Protein AF-A0A328WEP6-F1 (afdb_monomer_lite)

Structure (mmCIF, N/CA/C/O backbone):
data_AF-A0A328WEP6-F1
#
_entry.id   AF-A0A328WEP6-F1
#
loop_
_atom_site.group_PDB
_atom_site.id
_atom_site.type_symbol
_atom_site.label_atom_id
_atom_site.label_alt_id
_atom_site.label_comp_id
_atom_site.label_asym_id
_atom_site.label_entity_id
_atom_site.label_seq_id
_atom_site.pdbx_PDB_ins_code
_atom_site.Cartn_x
_atom_site.Cartn_y
_atom_site.Cartn_z
_atom_site.occupancy
_atom_site.B_iso_or_equiv
_atom_site.auth_seq_id
_atom_site.auth_comp_id
_atom_site.auth_asym_id
_atom_site.auth_atom_id
_atom_site.pdbx_PDB_model_num
ATOM 1 N N . MET A 1 1 ? -8.556 -5.497 1.638 1.00 91.25 1 MET A N 1
ATOM 2 C CA . MET A 1 1 ? -7.665 -6.055 2.670 1.00 91.25 1 MET A CA 1
ATOM 3 C C . MET A 1 1 ? -8.191 -5.616 4.014 1.00 91.25 1 MET A C 1
ATOM 5 O O . MET A 1 1 ? -8.386 -4.421 4.218 1.00 91.25 1 MET A O 1
ATOM 9 N N . ASP A 1 2 ? -8.477 -6.584 4.871 1.00 92.81 2 ASP A N 1
ATOM 10 C CA . ASP A 1 2 ? -9.129 -6.335 6.152 1.00 92.81 2 ASP A CA 1
ATOM 11 C C . ASP A 1 2 ? -8.085 -6.068 7.234 1.00 92.81 2 ASP A C 1
ATOM 13 O O . ASP A 1 2 ? -6.953 -6.561 7.168 1.00 92.81 2 ASP A O 1
ATOM 17 N N . SER A 1 3 ? -8.466 -5.250 8.207 1.00 93.38 3 SER A N 1
ATOM 18 C CA . SER A 1 3 ? -7.672 -4.978 9.394 1.00 93.38 3 SER A CA 1
ATOM 19 C C . SER A 1 3 ? -7.581 -6.216 10.302 1.00 93.38 3 SER A C 1
ATOM 21 O O . SER A 1 3 ? -8.352 -7.163 10.124 1.00 93.38 3 SER A O 1
ATOM 23 N N . PRO A 1 4 ? -6.673 -6.254 11.298 1.00 95.06 4 PRO A N 1
ATOM 24 C CA . PRO A 1 4 ? -6.428 -7.459 12.098 1.00 95.06 4 PRO A CA 1
ATOM 25 C C . PRO A 1 4 ? -7.667 -8.050 12.784 1.00 95.06 4 PRO A C 1
ATOM 27 O O . PRO A 1 4 ? -7.769 -9.271 12.892 1.00 95.06 4 PRO A O 1
ATOM 30 N N . ARG A 1 5 ? -8.612 -7.214 13.234 1.00 93.50 5 ARG A N 1
ATOM 31 C CA . ARG A 1 5 ? -9.893 -7.662 13.812 1.00 93.50 5 ARG A CA 1
ATOM 32 C C . ARG A 1 5 ? -11.065 -7.576 12.830 1.00 93.50 5 ARG A C 1
ATOM 34 O O . ARG A 1 5 ? -12.202 -7.805 13.235 1.00 93.50 5 ARG A O 1
ATOM 41 N N . GLY A 1 6 ? -10.813 -7.232 11.567 1.00 89.81 6 GLY A N 1
ATOM 42 C CA . GLY A 1 6 ? -11.830 -7.105 10.521 1.00 89.81 6 GLY A CA 1
ATOM 43 C C . GLY A 1 6 ? -12.814 -5.952 10.730 1.00 89.81 6 GLY A C 1
ATOM 44 O O . GLY A 1 6 ? -13.881 -5.944 10.121 1.00 89.81 6 GLY A O 1
ATOM 45 N N . THR A 1 7 ? -12.495 -4.992 11.604 1.00 89.88 7 THR A N 1
ATOM 46 C CA . THR A 1 7 ? -13.359 -3.827 11.856 1.00 89.88 7 THR A CA 1
ATOM 47 C C . THR A 1 7 ? -13.237 -2.764 10.775 1.00 89.88 7 THR A C 1
ATOM 49 O O . THR A 1 7 ? -14.166 -1.987 10.580 1.00 89.88 7 THR A O 1
ATOM 52 N N . GLU A 1 8 ? -12.104 -2.732 10.077 1.00 91.38 8 GLU A N 1
ATOM 53 C CA . GLU A 1 8 ? -11.830 -1.814 8.979 1.00 91.38 8 GLU A CA 1
ATOM 54 C C . GLU A 1 8 ? -11.390 -2.601 7.744 1.00 91.38 8 GLU A C 1
ATOM 56 O O . GLU A 1 8 ? -10.821 -3.690 7.841 1.00 91.38 8 GLU A O 1
ATOM 61 N N . ALA A 1 9 ? -11.611 -2.027 6.565 1.00 92.44 9 ALA A N 1
ATOM 62 C CA . ALA A 1 9 ? -11.100 -2.583 5.322 1.00 92.44 9 ALA A CA 1
ATOM 63 C C . ALA A 1 9 ? -10.522 -1.478 4.443 1.00 92.44 9 ALA A C 1
ATOM 65 O O . ALA A 1 9 ? -11.193 -0.485 4.141 1.00 92.44 9 ALA A O 1
ATOM 66 N N . LEU A 1 10 ? -9.284 -1.693 4.001 1.00 94.69 10 LEU A N 1
ATOM 67 C CA . LEU A 1 10 ? -8.622 -0.877 2.997 1.00 94.69 10 LEU A CA 1
ATOM 68 C C . LEU A 1 10 ? -8.799 -1.522 1.617 1.00 94.69 10 LEU A C 1
ATOM 70 O O . LEU A 1 10 ? -8.554 -2.716 1.416 1.00 94.69 10 LEU A O 1
ATOM 74 N N . ILE A 1 11 ? -9.211 -0.716 0.651 1.00 95.19 11 ILE A N 1
ATOM 75 C CA . ILE A 1 11 ? -9.323 -1.075 -0.759 1.00 95.19 11 ILE A CA 1
ATOM 76 C C . ILE A 1 11 ? -8.303 -0.233 -1.518 1.00 95.19 11 ILE A C 1
ATOM 78 O O . ILE A 1 11 ? -8.234 0.983 -1.346 1.00 95.19 11 ILE A O 1
ATOM 82 N N . ILE A 1 12 ? -7.521 -0.896 -2.362 1.00 96.56 12 ILE A N 1
ATOM 83 C CA . ILE A 1 12 ? -6.502 -0.269 -3.197 1.00 96.56 12 ILE A CA 1
ATOM 84 C C . ILE A 1 12 ? -6.963 -0.434 -4.638 1.00 96.56 12 ILE A C 1
ATOM 86 O O . ILE A 1 12 ? -7.141 -1.557 -5.110 1.00 96.56 12 ILE A O 1
ATOM 90 N N . LYS A 1 13 ? -7.175 0.679 -5.334 1.00 96.75 13 LYS A N 1
ATOM 91 C CA . LYS A 1 13 ? -7.304 0.677 -6.792 1.00 96.75 13 LYS A CA 1
ATOM 92 C C . LYS A 1 13 ? -5.983 1.134 -7.373 1.00 96.75 13 LYS A C 1
ATOM 94 O O . LYS A 1 13 ? -5.375 2.058 -6.843 1.00 96.75 13 LYS A O 1
ATOM 99 N N . HIS A 1 14 ? -5.553 0.524 -8.467 1.00 96.50 14 HIS A N 1
ATOM 100 C CA . HIS A 1 14 ? -4.355 0.974 -9.154 1.00 96.50 14 HIS A CA 1
ATOM 101 C C . HIS A 1 14 ? -4.536 0.983 -10.665 1.00 96.50 14 HIS A C 1
ATOM 103 O O . HIS A 1 14 ? -5.347 0.247 -11.226 1.00 96.50 14 HIS A O 1
ATOM 109 N N . ARG A 1 15 ? -3.748 1.830 -11.318 1.00 96.81 15 ARG A N 1
ATOM 110 C CA . ARG A 1 15 ? -3.603 1.899 -12.773 1.00 96.81 15 ARG A CA 1
ATOM 111 C C . ARG A 1 15 ? -2.126 1.986 -13.121 1.00 96.81 15 ARG A C 1
ATOM 113 O O . ARG A 1 15 ? -1.333 2.456 -12.307 1.00 96.81 15 ARG A O 1
ATOM 120 N N . VAL A 1 16 ? -1.775 1.551 -14.322 1.00 97.00 16 VAL A N 1
ATOM 121 C CA . VAL A 1 16 ? -0.415 1.649 -14.848 1.00 97.00 16 VAL A CA 1
ATOM 122 C C . VAL A 1 16 ? -0.437 2.357 -16.195 1.00 97.00 16 VAL A C 1
ATOM 124 O O . VAL A 1 16 ? -1.328 2.115 -17.010 1.00 97.00 16 VAL A O 1
ATOM 127 N N . ALA A 1 17 ? 0.534 3.234 -16.410 1.00 96.19 17 ALA A N 1
ATOM 128 C CA . ALA A 1 17 ? 0.892 3.747 -17.722 1.00 96.19 17 ALA A CA 1
ATOM 129 C C . ALA A 1 17 ? 2.333 3.324 -18.014 1.00 96.19 17 ALA A C 1
ATOM 131 O O . ALA A 1 17 ? 3.209 3.558 -17.184 1.00 96.19 17 ALA A O 1
ATOM 132 N N . THR A 1 18 ? 2.571 2.695 -19.166 1.00 92.75 18 THR A N 1
ATOM 133 C CA . THR A 1 18 ? 3.896 2.185 -19.541 1.00 92.75 18 THR A CA 1
ATOM 134 C C . THR A 1 18 ? 4.380 2.866 -20.814 1.00 92.75 18 THR A C 1
ATOM 136 O O . THR A 1 18 ? 3.704 2.818 -21.840 1.00 92.75 18 THR A O 1
ATOM 139 N N . SER A 1 19 ? 5.550 3.498 -20.743 1.00 87.81 19 SER A N 1
ATOM 140 C CA . SER A 1 19 ? 6.236 4.131 -21.874 1.00 87.81 19 SER A CA 1
ATOM 141 C C . SER A 1 19 ? 7.740 4.166 -21.594 1.00 87.81 19 SER A C 1
ATOM 143 O O . SER A 1 19 ? 8.275 5.180 -21.153 1.00 87.81 19 SER A O 1
ATOM 145 N N . GLY A 1 20 ? 8.419 3.036 -21.804 1.00 89.56 20 GLY A N 1
ATOM 146 C CA . GLY A 1 20 ? 9.805 2.824 -21.367 1.00 89.56 20 GLY A CA 1
ATOM 147 C C . GLY A 1 20 ? 9.886 2.493 -19.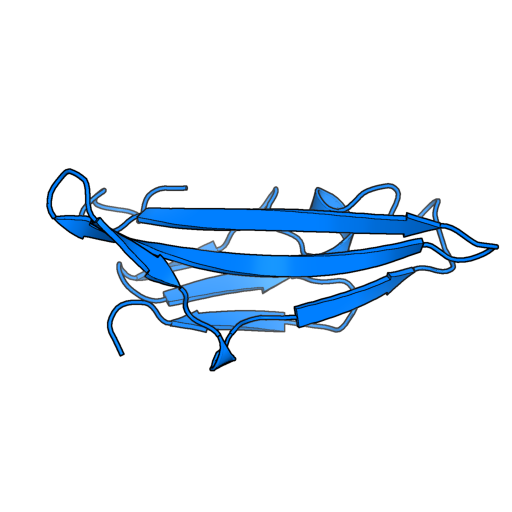875 1.00 89.56 20 GLY A C 1
ATOM 148 O O . GLY A 1 20 ? 10.359 1.424 -19.516 1.00 89.56 20 GLY A O 1
ATOM 149 N N . GLU A 1 21 ? 9.344 3.367 -19.033 1.00 93.44 21 GLU A N 1
ATOM 150 C CA . GLU A 1 21 ? 9.098 3.143 -17.602 1.00 93.44 21 GLU A CA 1
ATOM 151 C C . GLU A 1 21 ? 7.634 2.755 -17.338 1.00 93.44 21 GLU A C 1
ATOM 153 O O . GLU A 1 21 ? 6.753 3.046 -18.154 1.00 93.44 21 GLU A O 1
ATOM 158 N N . SER A 1 22 ? 7.350 2.146 -16.181 1.00 96.50 22 SER A N 1
ATOM 159 C CA . SER A 1 22 ? 5.976 1.996 -15.676 1.00 96.50 22 SER A CA 1
ATOM 160 C C . SER A 1 22 ? 5.695 3.002 -14.572 1.00 96.50 22 SER A C 1
ATOM 162 O O . SER A 1 22 ? 6.336 2.989 -13.522 1.00 96.50 22 SER A O 1
ATOM 164 N N . HIS A 1 23 ? 4.670 3.821 -14.773 1.00 97.31 23 HIS A N 1
ATOM 165 C CA . HIS A 1 23 ? 4.118 4.690 -13.748 1.00 97.31 23 HIS A CA 1
ATOM 166 C C . HIS A 1 23 ? 2.850 4.065 -13.163 1.00 97.31 23 HIS A C 1
ATOM 168 O O . HIS A 1 23 ? 1.814 3.981 -13.831 1.00 97.31 23 HIS A O 1
ATOM 174 N N . TYR A 1 24 ? 2.927 3.626 -11.910 1.00 97.50 24 TYR A N 1
ATOM 175 C CA . TYR A 1 24 ? 1.795 3.091 -11.164 1.00 97.50 24 TYR A CA 1
ATOM 176 C C . TYR A 1 24 ? 1.149 4.195 -10.331 1.00 97.50 24 TYR A C 1
ATOM 178 O O . TYR A 1 24 ? 1.823 4.823 -9.518 1.00 97.50 24 TYR A O 1
ATOM 186 N N . SER A 1 25 ? -0.156 4.409 -10.486 1.00 97.75 25 SER A N 1
ATOM 187 C CA . SER A 1 25 ? -0.932 5.278 -9.591 1.00 97.75 25 SER A CA 1
ATOM 188 C C . SER A 1 25 ? -1.836 4.433 -8.705 1.00 97.75 25 SER A C 1
ATOM 190 O O . SER A 1 25 ? -2.532 3.556 -9.219 1.00 97.75 25 SER A O 1
ATOM 192 N N . TYR A 1 26 ? -1.870 4.741 -7.411 1.00 98.00 26 TYR A N 1
ATOM 193 C CA . TYR A 1 26 ? -2.670 4.053 -6.403 1.00 98.00 26 TYR A CA 1
ATOM 194 C C . TYR A 1 26 ? -3.654 5.018 -5.763 1.00 98.00 26 TYR A C 1
ATOM 196 O O . TYR A 1 26 ? -3.272 6.096 -5.307 1.00 98.00 26 TYR A O 1
ATOM 204 N N . GLU A 1 27 ? -4.908 4.593 -5.704 1.00 97.75 27 GLU A N 1
ATOM 205 C CA . GLU A 1 27 ? -5.968 5.271 -4.979 1.00 97.75 27 GLU A CA 1
ATOM 206 C C . GLU A 1 27 ? -6.423 4.412 -3.802 1.00 97.75 27 GLU A C 1
ATOM 208 O O . GLU A 1 27 ? -6.722 3.220 -3.965 1.00 97.75 27 GLU A O 1
ATOM 213 N N . PHE A 1 28 ? -6.516 5.028 -2.628 1.00 96.56 28 PHE A N 1
ATOM 214 C CA . PHE A 1 28 ? -6.891 4.337 -1.398 1.00 96.56 28 PHE A CA 1
ATOM 215 C C . PHE A 1 28 ? -8.328 4.655 -1.006 1.00 96.56 28 PHE A C 1
ATOM 217 O O . PHE A 1 28 ? -8.783 5.798 -1.062 1.00 96.56 28 PHE A O 1
ATOM 224 N N . TYR A 1 29 ? -9.057 3.628 -0.583 1.00 94.88 29 TYR A N 1
ATOM 225 C CA . TYR A 1 29 ? -10.439 3.743 -0.141 1.00 94.88 29 TYR A CA 1
ATOM 226 C C . TYR A 1 29 ? -10.624 2.972 1.158 1.00 94.88 29 TYR A C 1
ATOM 228 O O . TYR A 1 29 ? -10.183 1.832 1.275 1.00 94.88 29 TYR A O 1
ATOM 236 N N . GLN A 1 30 ? -11.335 3.562 2.109 1.00 93.19 30 GLN A N 1
ATOM 237 C CA . GLN A 1 30 ? -11.822 2.854 3.284 1.00 93.19 30 GLN A CA 1
ATOM 238 C C . GLN A 1 30 ? -13.271 2.429 3.086 1.00 93.19 30 GLN A C 1
ATOM 240 O O . GLN A 1 30 ? -14.087 3.186 2.547 1.00 93.19 30 GLN A O 1
ATOM 245 N N . LYS A 1 31 ? -13.610 1.228 3.547 1.00 87.00 31 LYS A N 1
ATOM 246 C CA . LYS A 1 31 ? -15.004 0.805 3.660 1.00 87.00 31 LYS A CA 1
ATOM 247 C C . LYS A 1 31 ? -15.566 1.303 4.991 1.00 87.00 31 LYS A C 1
ATOM 249 O O . LYS A 1 31 ? -15.076 0.925 6.045 1.00 87.00 31 LYS A O 1
ATOM 254 N N . SER A 1 32 ? -16.603 2.128 4.942 1.00 73.12 32 SER A N 1
ATOM 255 C CA . SER A 1 32 ? -17.284 2.689 6.111 1.00 73.12 32 SER A CA 1
ATOM 256 C C . SER A 1 32 ? -18.758 2.297 6.067 1.00 73.12 32 SER A C 1
ATOM 258 O O . SER A 1 32 ? -19.467 2.779 5.193 1.00 73.12 32 SER A O 1
ATOM 260 N N . PHE A 1 33 ? -19.229 1.446 6.990 1.00 66.75 33 PHE A N 1
ATOM 261 C CA . PHE A 1 33 ? -20.599 0.885 6.986 1.00 66.75 33 PHE A CA 1
ATOM 262 C C . PHE A 1 33 ? -20.892 0.050 5.702 1.00 66.75 33 PHE A C 1
ATOM 264 O O . PHE A 1 33 ? -20.158 0.166 4.723 1.00 66.75 33 PHE A O 1
ATOM 271 N N . PRO A 1 34 ? -21.884 -0.866 5.653 1.00 66.00 34 PRO A N 1
ATOM 272 C CA . PRO A 1 34 ? -21.840 -2.038 4.763 1.00 66.00 34 PRO A CA 1
ATOM 273 C C . PRO A 1 34 ? -21.622 -1.798 3.256 1.00 66.00 34 PRO A C 1
ATOM 275 O O . PRO A 1 34 ? -21.136 -2.709 2.584 1.00 66.00 34 PRO A O 1
ATOM 278 N N . PHE A 1 35 ? -21.889 -0.597 2.728 1.00 72.31 35 PHE A N 1
ATOM 279 C CA . PHE A 1 35 ? -21.821 -0.305 1.289 1.00 72.31 35 PHE A CA 1
ATOM 280 C C . PHE A 1 35 ? -21.137 1.016 0.898 1.00 72.31 35 PHE A C 1
ATOM 282 O O . PHE A 1 35 ? -20.984 1.277 -0.294 1.00 72.31 35 PHE A O 1
ATOM 289 N N . LEU A 1 36 ? -20.708 1.853 1.848 1.00 82.62 36 LEU A N 1
ATOM 290 C CA . LEU A 1 36 ? -20.092 3.145 1.527 1.00 82.62 36 LEU A CA 1
ATOM 291 C C . LEU A 1 36 ? -18.567 3.011 1.492 1.00 82.62 36 LEU A C 1
ATOM 293 O O . LEU A 1 36 ? -17.934 2.615 2.469 1.00 82.62 36 LEU A O 1
ATOM 297 N N . MET A 1 37 ? -17.976 3.357 0.349 1.00 89.56 37 MET A N 1
ATOM 298 C CA . MET A 1 37 ? -16.530 3.505 0.199 1.00 89.56 37 MET A CA 1
ATOM 299 C C . MET A 1 37 ? -16.177 4.987 0.211 1.00 89.56 37 MET A C 1
ATOM 301 O O . MET A 1 37 ? -16.703 5.757 -0.593 1.00 89.56 37 MET A O 1
ATOM 305 N N . ARG A 1 38 ? -15.256 5.381 1.088 1.00 91.81 38 ARG A N 1
ATOM 306 C CA . ARG A 1 38 ? -14.712 6.740 1.145 1.00 91.81 38 ARG A CA 1
ATOM 307 C C . ARG A 1 38 ? -13.278 6.722 0.629 1.00 91.81 38 ARG A C 1
ATOM 309 O O . ARG A 1 38 ? -12.455 5.973 1.143 1.00 91.81 38 ARG A O 1
ATOM 316 N N . ARG A 1 39 ? -12.980 7.542 -0.382 1.00 93.88 39 ARG A N 1
ATOM 317 C CA . ARG A 1 39 ? -11.606 7.748 -0.869 1.00 93.88 39 ARG A CA 1
ATOM 318 C C . ARG A 1 39 ? -10.777 8.488 0.184 1.00 93.88 39 ARG A C 1
ATOM 320 O O . ARG A 1 39 ? -11.305 9.361 0.874 1.00 93.88 39 ARG A O 1
ATOM 327 N N . LEU A 1 40 ? -9.492 8.164 0.258 1.00 94.88 40 LEU A N 1
ATOM 328 C CA . LEU A 1 40 ? -8.480 8.795 1.104 1.00 94.88 40 LEU A CA 1
ATOM 329 C C . LEU A 1 40 ? -7.471 9.541 0.210 1.00 94.88 40 LEU A C 1
ATOM 331 O O . LEU A 1 40 ? -6.357 9.064 0.020 1.00 94.88 40 LEU A O 1
ATOM 335 N N . PRO A 1 41 ? -7.846 10.686 -0.391 1.00 93.50 41 PRO A N 1
ATOM 336 C CA . PRO A 1 41 ? -7.061 11.312 -1.461 1.00 93.50 41 PRO A CA 1
ATOM 337 C C . PRO A 1 41 ? -5.676 11.796 -1.010 1.00 93.50 41 PRO A C 1
ATOM 339 O O . PRO A 1 41 ? -4.734 11.795 -1.789 1.00 93.50 41 PRO A O 1
ATOM 342 N N . GLU A 1 42 ? -5.535 12.183 0.256 1.00 93.38 42 GLU A N 1
ATOM 343 C CA . GLU A 1 42 ? -4.252 12.539 0.879 1.00 93.38 42 GLU A CA 1
ATOM 344 C C . GLU A 1 42 ? -3.269 11.368 1.004 1.00 93.38 42 GLU A C 1
ATOM 346 O O . GLU A 1 42 ? -2.079 11.573 1.239 1.00 93.38 42 GLU A O 1
ATOM 351 N N . GLU A 1 43 ? -3.765 10.140 0.864 1.00 94.25 43 GLU A N 1
ATOM 352 C CA . GLU A 1 43 ? -2.960 8.932 0.949 1.00 94.25 43 GLU A CA 1
ATOM 353 C C . GLU A 1 43 ? -2.526 8.418 -0.427 1.00 94.25 43 GLU A C 1
ATOM 355 O O . GLU A 1 43 ? -1.572 7.637 -0.489 1.00 94.25 43 GLU A O 1
ATOM 360 N N . ASP A 1 44 ? -3.170 8.877 -1.507 1.00 94.62 44 ASP A N 1
ATOM 361 C CA . ASP A 1 44 ? -2.895 8.471 -2.888 1.00 94.62 44 ASP A CA 1
ATOM 362 C C . ASP A 1 44 ? -1.413 8.666 -3.242 1.00 94.62 44 ASP A C 1
ATOM 364 O O . ASP A 1 44 ? -0.744 9.597 -2.783 1.00 94.62 44 ASP A O 1
ATOM 368 N N . VAL A 1 45 ? -0.867 7.748 -4.042 1.00 96.31 45 VAL A N 1
ATOM 369 C CA . VAL A 1 45 ? 0.565 7.746 -4.367 1.00 96.31 45 VAL A CA 1
ATOM 370 C C . VAL A 1 45 ? 0.810 7.334 -5.812 1.00 96.31 45 VAL A C 1
ATOM 372 O O . VAL A 1 45 ? 0.098 6.498 -6.368 1.00 96.31 45 VAL A O 1
ATOM 375 N N . GLY A 1 46 ? 1.825 7.941 -6.425 1.00 96.88 46 GLY A N 1
ATOM 376 C CA . GLY A 1 46 ? 2.378 7.535 -7.712 1.00 96.88 46 GLY A CA 1
ATOM 377 C C . GLY A 1 46 ? 3.782 6.973 -7.516 1.00 96.88 46 GLY A C 1
ATOM 378 O O . GLY A 1 46 ? 4.566 7.565 -6.781 1.00 96.88 46 GLY A O 1
ATOM 379 N N . ILE A 1 47 ? 4.090 5.849 -8.159 1.00 97.44 47 ILE A N 1
ATOM 380 C CA . ILE A 1 47 ? 5.407 5.204 -8.116 1.00 97.44 47 ILE A CA 1
ATOM 381 C C . ILE A 1 47 ? 5.858 4.949 -9.550 1.00 97.44 47 ILE A C 1
ATOM 383 O O . ILE A 1 47 ? 5.196 4.218 -10.290 1.00 97.44 47 ILE A O 1
ATOM 387 N N . THR A 1 48 ? 7.001 5.517 -9.930 1.00 97.25 48 THR A N 1
ATOM 388 C CA . THR A 1 48 ? 7.654 5.225 -11.213 1.00 97.25 48 THR A CA 1
ATOM 389 C C . THR A 1 48 ? 8.696 4.123 -11.035 1.00 97.25 48 THR A C 1
ATOM 391 O O . THR A 1 48 ? 9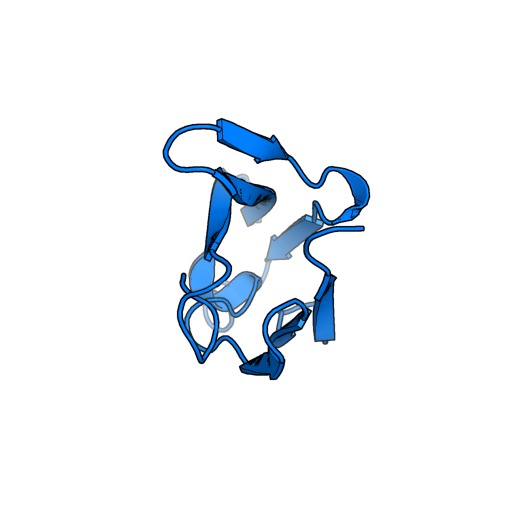.537 4.172 -10.129 1.00 97.25 48 THR A O 1
ATOM 394 N N . VAL A 1 49 ? 8.644 3.130 -11.919 1.00 96.31 49 VAL A N 1
ATOM 395 C CA . VAL A 1 49 ? 9.545 1.980 -11.981 1.00 96.31 49 VAL A CA 1
ATOM 396 C C . VAL A 1 49 ? 10.267 1.968 -13.324 1.00 96.31 49 VAL A C 1
ATOM 398 O O . VAL A 1 49 ? 9.625 1.909 -14.369 1.00 96.31 49 VAL A O 1
ATOM 401 N N . TYR A 1 50 ? 11.598 1.965 -13.257 1.00 94.25 50 TYR A N 1
ATOM 402 C CA . TYR A 1 50 ? 12.499 1.737 -14.393 1.00 94.25 50 TYR A CA 1
ATOM 403 C C . TYR A 1 50 ? 13.093 0.320 -14.374 1.00 94.25 50 TYR A C 1
ATOM 405 O O . TYR A 1 50 ? 13.377 -0.255 -15.417 1.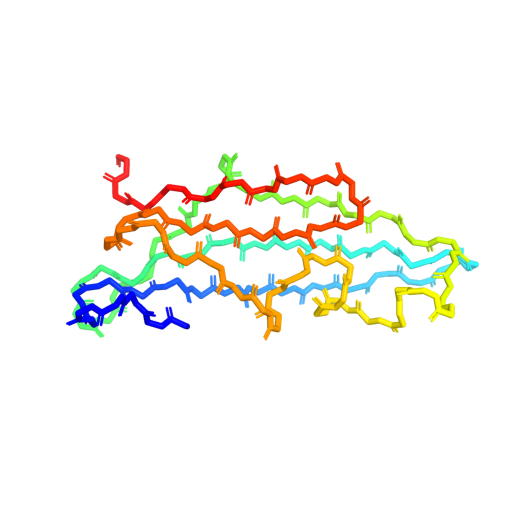00 94.25 50 TYR A O 1
ATOM 413 N N . ASP A 1 51 ? 13.274 -0.240 -13.174 1.00 89.62 51 ASP A N 1
ATOM 414 C CA . ASP A 1 51 ? 13.794 -1.588 -12.954 1.00 89.62 51 ASP A CA 1
ATOM 415 C C . ASP A 1 51 ? 12.632 -2.569 -12.762 1.00 89.62 51 ASP A C 1
ATOM 417 O O . ASP A 1 51 ? 12.074 -2.721 -11.668 1.00 89.62 51 ASP A O 1
ATOM 421 N N . HIS A 1 52 ? 12.241 -3.199 -13.865 1.00 87.88 52 HIS A N 1
ATOM 422 C CA . HIS A 1 52 ? 11.154 -4.169 -13.888 1.00 87.88 52 HIS A CA 1
ATOM 423 C C . HIS A 1 52 ? 11.534 -5.527 -13.284 1.00 87.88 52 HIS A C 1
ATOM 425 O O . HIS A 1 52 ? 10.627 -6.290 -12.959 1.00 87.88 52 HIS A O 1
ATOM 431 N N . ASP A 1 53 ? 12.819 -5.819 -13.076 1.00 91.44 53 ASP A N 1
ATOM 432 C CA . ASP A 1 53 ? 13.243 -7.076 -12.453 1.00 91.44 53 ASP A CA 1
ATOM 433 C C . ASP A 1 53 ? 12.998 -7.026 -10.938 1.00 91.44 53 ASP A C 1
ATOM 435 O O . ASP A 1 53 ? 12.467 -7.975 -10.352 1.00 91.44 53 ASP A O 1
ATOM 439 N N . LEU A 1 54 ? 13.309 -5.891 -10.299 1.00 90.56 54 LEU A N 1
ATOM 440 C CA . LEU A 1 54 ? 13.045 -5.683 -8.869 1.00 90.56 54 LEU A CA 1
ATOM 441 C C . LEU A 1 54 ? 11.570 -5.376 -8.566 1.00 90.56 54 LEU A C 1
ATOM 443 O O . LEU A 1 54 ? 11.046 -5.807 -7.533 1.00 90.56 54 LEU A O 1
ATOM 447 N N . TYR A 1 55 ? 10.887 -4.648 -9.455 1.00 94.00 55 TYR A N 1
ATOM 448 C CA . T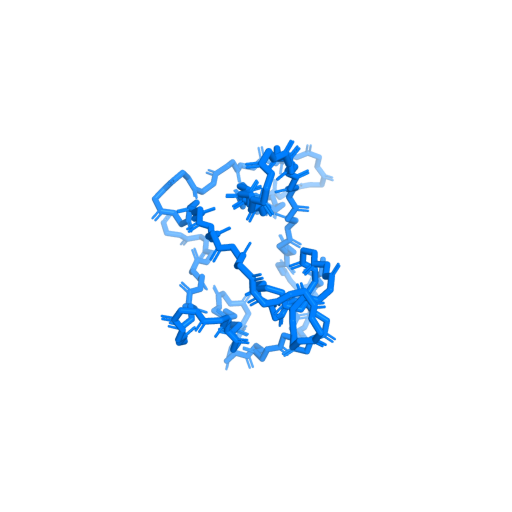YR A 1 55 ? 9.499 -4.211 -9.264 1.00 94.00 55 TYR A CA 1
ATOM 449 C C . TYR A 1 55 ? 8.621 -4.562 -10.478 1.00 94.00 55 TYR A C 1
ATOM 451 O O . TYR A 1 55 ? 8.147 -3.675 -11.195 1.00 94.00 55 TYR A O 1
ATOM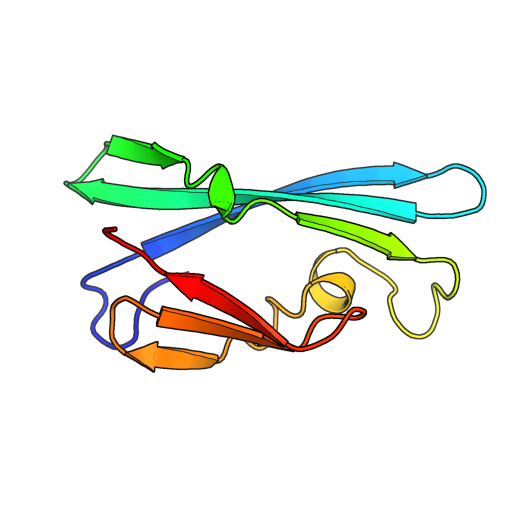 459 N N . PRO A 1 56 ? 8.346 -5.859 -10.704 1.00 93.12 56 PRO A N 1
ATOM 460 C CA . PRO A 1 56 ? 7.699 -6.333 -11.930 1.00 93.12 56 PRO A CA 1
ATOM 461 C C . PRO A 1 56 ? 6.234 -5.916 -12.070 1.00 93.12 56 PRO A C 1
ATOM 463 O O . PRO A 1 56 ? 5.668 -5.989 -13.158 1.00 93.12 56 PRO A O 1
ATOM 466 N N . ASN A 1 57 ? 5.585 -5.504 -10.981 1.00 95.00 57 ASN A N 1
ATOM 467 C CA . ASN A 1 57 ? 4.161 -5.196 -10.967 1.00 95.00 57 ASN A CA 1
ATOM 468 C C . ASN A 1 57 ? 3.799 -4.174 -9.879 1.00 95.00 57 ASN A C 1
ATOM 470 O O . ASN A 1 57 ? 4.622 -3.796 -9.042 1.00 95.00 57 ASN A O 1
ATOM 474 N N . ALA A 1 58 ? 2.534 -3.750 -9.891 1.00 95.94 58 ALA A N 1
ATOM 475 C CA . ALA A 1 58 ? 1.988 -2.795 -8.934 1.00 95.94 58 ALA A CA 1
ATOM 476 C C . ALA A 1 58 ? 2.071 -3.303 -7.479 1.00 95.94 58 ALA A C 1
ATOM 478 O O . ALA A 1 58 ? 2.376 -2.540 -6.563 1.00 95.94 58 ALA A O 1
ATOM 479 N N . GLU A 1 59 ? 1.853 -4.605 -7.265 1.00 96.19 59 GLU A N 1
ATOM 480 C CA . GLU A 1 59 ? 1.907 -5.215 -5.930 1.00 96.19 59 GLU A CA 1
ATOM 481 C C . GLU A 1 59 ? 3.290 -5.077 -5.313 1.00 96.19 59 GLU A C 1
ATOM 483 O O . GLU A 1 59 ? 3.406 -4.682 -4.155 1.00 96.19 59 GLU A O 1
ATOM 488 N N . ARG A 1 60 ? 4.342 -5.320 -6.103 1.00 96.00 60 ARG A N 1
ATOM 489 C CA . ARG A 1 60 ? 5.728 -5.128 -5.680 1.00 96.00 60 ARG A CA 1
ATOM 490 C C . ARG A 1 60 ? 6.149 -3.683 -5.578 1.00 96.00 60 ARG A C 1
ATOM 492 O O . ARG A 1 60 ? 6.868 -3.357 -4.640 1.00 96.00 60 ARG A O 1
ATOM 499 N N . ALA A 1 61 ? 5.711 -2.833 -6.497 1.00 97.00 61 ALA A N 1
ATOM 500 C CA . ALA A 1 61 ? 6.063 -1.422 -6.470 1.00 97.00 61 ALA A CA 1
ATOM 501 C C . ALA A 1 61 ? 5.533 -0.730 -5.202 1.00 97.00 61 ALA A C 1
ATOM 503 O O . ALA A 1 61 ? 6.288 -0.014 -4.547 1.00 97.00 61 ALA A O 1
ATOM 504 N N . LEU A 1 62 ? 4.274 -0.972 -4.819 1.00 97.62 62 LEU A N 1
ATOM 505 C CA . LEU A 1 62 ? 3.714 -0.422 -3.580 1.00 97.62 62 LEU A CA 1
ATOM 506 C C . LEU A 1 62 ? 4.010 -1.296 -2.348 1.00 97.62 62 LEU A C 1
ATOM 508 O O . LEU A 1 62 ? 4.156 -0.748 -1.264 1.00 97.62 62 LEU A O 1
ATOM 512 N N . GLY A 1 63 ? 4.128 -2.616 -2.486 1.00 96.94 63 GLY A N 1
ATOM 513 C CA . GLY A 1 63 ? 4.362 -3.548 -1.374 1.00 96.94 63 GLY A CA 1
ATOM 514 C C . GLY A 1 63 ? 3.083 -4.038 -0.684 1.00 96.94 63 GLY A C 1
ATOM 515 O O . GLY A 1 63 ? 3.116 -4.407 0.491 1.00 96.94 63 GLY A O 1
ATOM 516 N N . PHE A 1 64 ? 1.936 -4.027 -1.375 1.00 95.50 64 PHE A N 1
ATOM 517 C CA . PHE A 1 64 ? 0.649 -4.448 -0.795 1.00 95.50 64 PHE A CA 1
ATOM 518 C C . PHE A 1 64 ? 0.396 -5.958 -0.823 1.00 95.50 64 PHE A C 1
ATOM 520 O O . PHE A 1 64 ? -0.636 -6.404 -0.324 1.00 95.50 64 PHE A O 1
ATOM 527 N N . ASP A 1 65 ? 1.334 -6.746 -1.342 1.00 94.00 65 ASP A N 1
ATOM 528 C CA . ASP A 1 65 ? 1.346 -8.204 -1.194 1.00 94.00 65 ASP A CA 1
ATOM 529 C C . ASP A 1 65 ? 1.834 -8.645 0.202 1.00 94.00 65 ASP A C 1
ATOM 531 O O . ASP A 1 65 ? 1.580 -9.769 0.634 1.00 94.00 65 ASP A O 1
ATOM 535 N N . ARG A 1 66 ? 2.525 -7.754 0.929 1.00 93.44 66 ARG A N 1
ATOM 536 C CA . ARG A 1 66 ? 3.019 -7.972 2.300 1.00 93.44 66 ARG A CA 1
ATOM 537 C C . ARG A 1 66 ? 2.647 -6.798 3.220 1.00 93.44 66 ARG A C 1
ATOM 539 O O . ARG A 1 66 ? 3.537 -6.157 3.783 1.00 93.44 66 ARG A O 1
ATOM 546 N N . PRO A 1 67 ? 1.346 -6.491 3.384 1.00 95.06 67 PRO A N 1
ATOM 547 C CA . PRO A 1 67 ? 0.908 -5.380 4.218 1.00 95.06 67 PRO A CA 1
ATOM 548 C C . PRO A 1 67 ? 1.248 -5.637 5.687 1.00 95.06 67 PRO A C 1
ATOM 550 O O . PRO A 1 67 ? 1.048 -6.739 6.203 1.00 95.06 67 PRO A O 1
ATOM 553 N N . LYS A 1 68 ? 1.689 -4.596 6.393 1.00 97.31 68 LYS A N 1
ATOM 554 C CA . LYS A 1 68 ? 1.894 -4.646 7.843 1.00 97.31 68 LYS A CA 1
ATOM 555 C C . LYS A 1 68 ? 0.915 -3.723 8.547 1.00 97.31 68 LYS A C 1
ATOM 557 O O . LYS A 1 68 ? 1.135 -2.517 8.643 1.00 97.31 68 LYS A O 1
ATOM 562 N N . TRP A 1 69 ? -0.153 -4.302 9.078 1.00 96.88 69 TRP A N 1
ATOM 563 C CA . TRP A 1 69 ? -1.061 -3.595 9.973 1.00 96.88 69 TRP A CA 1
ATOM 564 C C . TRP A 1 69 ? -0.375 -3.311 11.313 1.00 96.88 69 TRP A C 1
ATOM 566 O O . TRP A 1 69 ? 0.181 -4.215 11.937 1.00 96.88 69 TRP A O 1
ATOM 576 N N . LEU A 1 70 ? -0.396 -2.052 11.751 1.00 96.94 70 LEU A N 1
ATOM 577 C CA . LEU A 1 70 ? 0.029 -1.654 13.097 1.00 96.94 70 LEU A CA 1
ATOM 578 C C . LEU A 1 70 ? -1.108 -1.785 14.110 1.00 96.94 70 LEU A C 1
ATOM 580 O O . LEU A 1 70 ? -0.873 -2.0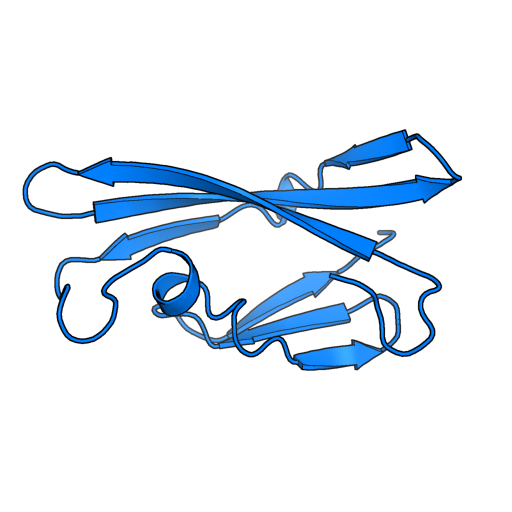72 15.280 1.00 96.94 70 LEU A O 1
ATOM 584 N N . ASN A 1 71 ? -2.330 -1.517 13.661 1.00 95.81 71 ASN A N 1
ATOM 585 C CA . ASN A 1 71 ? -3.571 -1.589 14.424 1.00 95.81 71 ASN A CA 1
ATOM 586 C C . ASN A 1 71 ? -4.747 -1.622 13.431 1.00 95.81 71 ASN A C 1
ATOM 588 O O . ASN A 1 71 ? -4.535 -1.818 12.240 1.00 95.81 71 ASN A O 1
ATOM 592 N N . GLU A 1 72 ? -5.983 -1.420 13.894 1.00 94.12 72 GLU A N 1
ATOM 593 C CA . GLU A 1 72 ? -7.157 -1.450 13.007 1.00 94.12 72 GLU A CA 1
ATOM 594 C C . GLU A 1 72 ? -7.174 -0.340 11.955 1.00 94.12 72 GLU A C 1
ATOM 596 O O . GLU A 1 72 ? -7.799 -0.492 10.915 1.00 94.12 72 GLU A O 1
ATOM 601 N N . LYS A 1 73 ? -6.506 0.783 12.224 1.00 94.88 73 LYS A N 1
ATOM 602 C CA . LYS A 1 73 ? -6.599 2.003 11.422 1.00 94.88 73 LYS A CA 1
ATOM 603 C C . LYS A 1 73 ? -5.331 2.318 10.647 1.00 94.88 73 LYS A C 1
ATOM 605 O O . LYS A 1 73 ? -5.360 3.173 9.775 1.00 94.88 73 LYS A O 1
ATOM 610 N N . GLU A 1 74 ? -4.214 1.677 10.957 1.00 96.75 74 GLU A N 1
ATOM 611 C CA . GLU A 1 74 ? -2.927 1.998 10.352 1.00 96.75 74 GLU A CA 1
ATOM 612 C C . GLU A 1 74 ? -2.304 0.764 9.711 1.00 96.75 74 GLU A C 1
ATOM 614 O O . GLU A 1 74 ? -2.064 -0.247 10.376 1.00 96.75 74 GLU A O 1
ATOM 619 N N . VAL A 1 75 ? -1.977 0.882 8.426 1.00 96.94 75 VAL A N 1
ATOM 620 C CA . VAL A 1 75 ? -1.257 -0.135 7.657 1.00 96.94 75 VAL A CA 1
ATOM 621 C C . VAL A 1 75 ? -0.033 0.478 7.000 1.00 96.94 75 VAL A C 1
ATOM 623 O O . VAL A 1 75 ? -0.009 1.656 6.645 1.00 96.94 75 VAL A O 1
ATOM 626 N N . ILE A 1 76 ? 1.009 -0.329 6.879 1.00 97.94 76 ILE A N 1
ATOM 627 C CA . ILE A 1 76 ? 2.271 0.033 6.259 1.00 97.94 76 ILE A CA 1
ATOM 628 C C . ILE A 1 76 ? 2.509 -0.848 5.048 1.00 97.94 76 ILE A C 1
ATOM 630 O O . ILE A 1 76 ? 2.325 -2.066 5.114 1.00 97.94 76 ILE A O 1
ATOM 634 N N . PHE A 1 77 ? 3.024 -0.218 4.003 1.00 97.69 77 PHE A N 1
ATOM 635 C CA . PHE A 1 77 ? 3.598 -0.878 2.850 1.00 97.69 77 PHE A CA 1
ATOM 636 C C . PHE A 1 77 ? 5.082 -0.538 2.738 1.00 97.69 77 PHE A C 1
ATOM 638 O O . PHE A 1 77 ? 5.476 0.630 2.812 1.00 97.69 77 PHE A O 1
ATOM 645 N N . GLU A 1 78 ? 5.900 -1.572 2.565 1.00 97.25 78 GLU A N 1
ATOM 646 C CA . GLU A 1 78 ? 7.308 -1.425 2.199 1.00 97.25 78 GLU A CA 1
ATOM 647 C C . GLU A 1 78 ? 7.373 -1.256 0.676 1.00 97.25 78 GLU A C 1
ATOM 649 O O . GLU A 1 78 ? 7.462 -2.234 -0.068 1.00 97.25 78 GLU A O 1
ATOM 654 N N . SER A 1 79 ? 7.224 -0.010 0.220 1.00 96.88 79 SER A N 1
ATOM 655 C CA . SER A 1 79 ? 7.186 0.329 -1.203 1.00 96.88 79 SER A CA 1
ATOM 656 C C . SER A 1 79 ? 8.586 0.537 -1.773 1.00 96.88 79 SER A C 1
ATOM 658 O O . SER A 1 79 ? 9.558 0.704 -1.031 1.00 96.88 79 SER A O 1
ATOM 660 N N . LYS A 1 80 ? 8.685 0.604 -3.104 1.00 96.00 80 LYS A N 1
ATOM 661 C CA . LYS A 1 80 ? 9.912 0.996 -3.807 1.00 96.00 80 LYS A CA 1
ATOM 662 C C . LYS A 1 80 ? 10.498 2.309 -3.274 1.00 96.00 80 LYS A C 1
ATOM 664 O O . LYS A 1 80 ? 11.707 2.407 -3.095 1.00 96.00 80 LYS A O 1
ATOM 669 N N . ASP A 1 81 ? 9.648 3.301 -3.017 1.00 95.69 81 ASP A N 1
ATOM 670 C CA . ASP A 1 81 ? 10.073 4.653 -2.631 1.00 95.69 81 ASP A CA 1
ATOM 671 C C . ASP A 1 81 ? 10.148 4.825 -1.099 1.00 95.69 81 ASP A C 1
ATOM 673 O O . ASP A 1 81 ? 10.182 5.939 -0.575 1.00 95.69 81 ASP A O 1
ATOM 677 N N . GLY A 1 82 ? 10.190 3.708 -0.364 1.00 95.44 82 GLY A N 1
ATOM 678 C CA . GLY A 1 82 ? 10.287 3.660 1.089 1.00 95.44 82 GLY A CA 1
ATOM 679 C C . GLY A 1 82 ? 8.968 3.312 1.774 1.00 95.44 82 GLY A C 1
ATOM 680 O O . GLY A 1 82 ? 7.996 2.856 1.167 1.00 95.44 82 GLY A O 1
ATOM 681 N N . ARG A 1 83 ? 8.938 3.498 3.093 1.00 96.88 83 ARG A N 1
ATOM 682 C CA . ARG A 1 83 ? 7.806 3.086 3.921 1.00 96.88 83 ARG A CA 1
ATOM 683 C C . ARG A 1 83 ? 6.612 4.020 3.724 1.00 96.88 83 ARG A C 1
ATOM 685 O O . ARG A 1 83 ? 6.650 5.176 4.147 1.00 96.88 83 ARG A O 1
ATOM 692 N N . LYS A 1 84 ? 5.512 3.502 3.178 1.00 96.81 84 LYS A N 1
ATOM 693 C CA . LYS A 1 84 ? 4.235 4.221 3.069 1.00 96.81 84 LYS A CA 1
ATOM 694 C C . LYS A 1 84 ? 3.303 3.772 4.186 1.00 96.81 84 LYS A C 1
ATOM 696 O O . LYS A 1 84 ? 2.959 2.598 4.273 1.00 96.81 84 LYS A O 1
ATOM 701 N N . LYS A 1 85 ? 2.884 4.701 5.045 1.00 97.25 85 LYS A N 1
ATOM 702 C CA . LYS A 1 85 ? 1.833 4.468 6.044 1.00 97.25 85 LYS A CA 1
ATOM 703 C C . LYS A 1 85 ? 0.515 5.029 5.518 1.00 97.25 85 LYS A C 1
ATOM 705 O O . LYS A 1 85 ? 0.511 6.164 5.062 1.00 97.25 85 LYS A O 1
ATOM 710 N N . ILE A 1 86 ? -0.561 4.254 5.617 1.00 96.50 86 ILE A N 1
ATOM 711 C CA . ILE A 1 86 ? -1.936 4.694 5.362 1.00 96.50 86 ILE A CA 1
ATOM 712 C C . ILE A 1 86 ? -2.677 4.730 6.693 1.00 96.50 86 ILE A C 1
ATOM 714 O O . ILE A 1 86 ? -2.589 3.775 7.472 1.00 96.50 86 ILE A O 1
ATOM 718 N N . THR A 1 87 ? -3.417 5.808 6.940 1.00 94.94 87 THR A N 1
ATOM 719 C CA . THR A 1 87 ? -4.283 5.942 8.115 1.00 94.94 87 THR A CA 1
ATOM 720 C C . THR A 1 87 ? -5.746 6.020 7.684 1.00 94.94 87 THR A C 1
ATOM 722 O O . THR A 1 87 ? -6.145 6.903 6.930 1.00 94.94 87 THR A O 1
ATOM 725 N N . LEU A 1 88 ? -6.543 5.081 8.181 1.00 92.00 88 LEU A N 1
ATOM 726 C CA . LEU A 1 88 ? -7.987 4.984 8.011 1.00 92.00 88 LEU A CA 1
ATOM 727 C C . LEU A 1 88 ? -8.695 5.810 9.092 1.00 92.00 88 LEU A C 1
ATOM 729 O O . LEU A 1 88 ? -8.201 5.954 10.212 1.00 92.00 88 LEU A O 1
ATOM 733 N N . ASN A 1 89 ? -9.893 6.287 8.769 1.00 84.12 89 ASN A N 1
ATOM 734 C CA . ASN A 1 89 ? -10.788 7.039 9.647 1.00 84.12 89 ASN A CA 1
ATOM 735 C C . ASN A 1 89 ? -10.115 8.248 10.301 1.00 84.12 89 ASN A C 1
ATOM 737 O O . ASN A 1 89 ? -10.231 8.443 11.514 1.00 84.12 89 ASN A O 1
ATOM 741 N N . LYS A 1 90 ? -9.417 9.034 9.474 1.00 71.12 90 LYS A N 1
ATOM 742 C CA . LYS A 1 90 ? -9.055 10.413 9.801 1.00 71.12 90 LYS A CA 1
ATOM 743 C C . LYS A 1 90 ? -10.291 11.302 9.922 1.00 71.12 90 LYS A C 1
ATOM 745 O O . LYS A 1 90 ? -11.262 11.110 9.139 1.00 71.12 90 LYS A O 1
#

Sequence (90 aa):
MDSPRGTEALIIKHRVATSGESHYSYEFYQKSFPFLMRRLPEEDVGITVYDHDLYPNAERALGFDRPKWLNEKEVIFESKDGRKKITLNK

pLDDT: mean 93.11, std 6.44, range [66.0, 98.0]

Radius of gyration: 13.44 Å; chains: 1; bounding box: 36×21×36 Å

Foldseek 3Di:
DAWPVRPKDKDWDWDWDDDLKIKIKIWIWIDDPDDDIDTPRVLIDIFIGNDCVQPVDPCAQFQVVPWDHPGRFWIWHQHPVGIRIGGHDD

Secondary structure (DSSP, 8-state):
-B-TTSS-BEEEEEEEEEESEEEEEEEEEEEETTTEEEE-GGG-EEEEES-TTT--SHHHHHTTTS-EESSSSEEEEEETTEEEEEES--